Protein AF-A0A7Y3MV59-F1 (afdb_monomer_lite)

Secondary structure (DSSP, 8-state):
----PPP----HHHHHHHHHHHHHHH-GGG----PPP----TTHHHHTTS-----PPP-S-TTS-GGGSPPTTSTT----GGGHHHHHHHHHHHHHHHHHHT---BTTBSPPTT-SPP-

Radius of gyration: 17.97 Å; chains: 1; bounding box: 52×32×43 Å

Sequence (119 aa):
MSTSYPVTVNDPDLTEEMVPSLRKVAGDDNVIVTDLITGAEDFSYFANEVPGFFFFLGGKPLDVPVEEAAAHHTPDFFIDESGLRLGIESMLALTLDYLSSHAPITEDGPAQPDDRPSS

Structure (mmCIF, N/CA/C/O backbone):
data_AF-A0A7Y3MV59-F1
#
_entry.id   AF-A0A7Y3MV59-F1
#
loop_
_atom_site.group_PDB
_atom_site.id
_atom_site.type_symbol
_atom_site.label_atom_id
_atom_site.label_alt_id
_atom_site.label_comp_id
_atom_site.label_asym_id
_atom_site.label_entity_id
_atom_site.label_seq_id
_atom_site.pdbx_PDB_ins_code
_atom_site.Cartn_x
_atom_site.Cartn_y
_atom_site.Cartn_z
_atom_site.occupancy
_atom_site.B_iso_or_equiv
_atom_site.auth_seq_id
_atom_site.auth_comp_id
_atom_site.auth_asym_id
_atom_site.auth_atom_id
_atom_site.pdbx_PDB_model_num
ATOM 1 N N . MET A 1 1 ? 25.949 8.188 15.590 1.00 42.62 1 MET A N 1
ATOM 2 C CA . MET A 1 1 ? 24.503 7.941 15.414 1.00 42.62 1 MET A CA 1
ATOM 3 C C . MET A 1 1 ? 24.351 7.151 14.130 1.00 42.62 1 MET A C 1
ATOM 5 O O . MET A 1 1 ? 24.942 7.562 13.141 1.00 42.62 1 MET A O 1
ATOM 9 N N . SER A 1 2 ? 23.693 5.991 14.169 1.00 51.97 2 SER A N 1
ATOM 10 C CA . SER A 1 2 ? 23.422 5.213 12.954 1.00 51.97 2 SER A CA 1
ATOM 11 C C . SER A 1 2 ? 22.418 5.991 12.102 1.00 51.97 2 SER A C 1
ATOM 13 O O . SER A 1 2 ? 21.353 6.341 12.599 1.00 51.97 2 SER A O 1
ATOM 15 N N . THR A 1 3 ? 22.776 6.323 10.866 1.00 62.38 3 THR A N 1
ATOM 16 C CA . THR A 1 3 ? 21.956 7.085 9.911 1.00 62.38 3 THR A CA 1
ATOM 17 C C . THR A 1 3 ? 21.094 6.144 9.063 1.00 62.38 3 THR A C 1
ATOM 19 O O . THR A 1 3 ? 21.107 6.238 7.840 1.00 62.38 3 THR A O 1
ATOM 22 N N . SER A 1 4 ? 20.428 5.175 9.694 1.00 77.50 4 SER A N 1
ATOM 23 C CA . SER A 1 4 ? 19.551 4.215 9.011 1.00 77.50 4 SER A CA 1
ATOM 24 C C . SER A 1 4 ? 18.121 4.408 9.483 1.00 77.50 4 SER A C 1
ATOM 26 O O . SER A 1 4 ? 17.892 4.539 10.687 1.00 77.50 4 SER A O 1
ATOM 28 N N . TYR A 1 5 ? 17.176 4.379 8.546 1.00 83.19 5 TYR A N 1
ATOM 29 C CA . TYR A 1 5 ? 15.761 4.285 8.880 1.00 83.19 5 TYR A CA 1
ATOM 30 C C . TYR A 1 5 ? 15.477 2.956 9.600 1.00 83.19 5 TYR A C 1
ATOM 32 O O . TYR A 1 5 ? 16.144 1.954 9.299 1.00 83.19 5 TYR A O 1
ATOM 40 N N . PRO A 1 6 ? 14.552 2.937 10.580 1.00 88.31 6 PRO A N 1
ATOM 41 C CA . PRO A 1 6 ? 14.011 1.694 11.117 1.00 88.31 6 PRO A CA 1
ATOM 42 C C . PRO A 1 6 ? 13.367 0.843 10.014 1.00 88.31 6 PRO A C 1
ATOM 44 O O . PRO A 1 6 ? 13.096 1.316 8.912 1.00 88.31 6 PRO A O 1
ATOM 47 N N . VAL A 1 7 ? 13.113 -0.431 10.309 1.00 90.25 7 VAL A N 1
ATOM 48 C CA . VAL A 1 7 ? 12.397 -1.304 9.372 1.00 90.25 7 VAL A CA 1
ATOM 49 C C . VAL A 1 7 ? 10.937 -0.855 9.305 1.00 90.25 7 VAL A C 1
ATOM 51 O O . VAL A 1 7 ? 10.290 -0.733 10.342 1.00 90.25 7 VAL A O 1
ATOM 54 N N . THR A 1 8 ? 10.415 -0.628 8.100 1.00 93.38 8 THR A N 1
ATOM 55 C CA . THR A 1 8 ? 8.978 -0.417 7.891 1.00 93.38 8 THR A CA 1
ATOM 56 C C . THR A 1 8 ? 8.265 -1.758 8.007 1.00 93.38 8 THR A C 1
ATOM 58 O O . THR A 1 8 ? 8.476 -2.648 7.184 1.00 93.38 8 THR A O 1
ATOM 61 N N . VAL A 1 9 ? 7.438 -1.905 9.039 1.00 93.94 9 VAL A N 1
ATOM 62 C CA . VAL A 1 9 ? 6.622 -3.098 9.281 1.00 93.94 9 VAL A CA 1
ATOM 63 C C . VAL A 1 9 ? 5.169 -2.653 9.344 1.00 93.94 9 VAL A C 1
ATOM 65 O O . VAL A 1 9 ? 4.845 -1.752 10.115 1.00 93.94 9 VAL A O 1
ATOM 68 N N . ASN A 1 10 ? 4.307 -3.265 8.531 1.00 96.19 10 ASN A N 1
ATOM 69 C CA . ASN A 1 10 ? 2.873 -3.045 8.671 1.00 96.19 10 ASN A CA 1
ATOM 70 C C . ASN A 1 10 ? 2.363 -3.725 9.937 1.00 96.19 10 ASN A C 1
ATOM 72 O O . ASN A 1 10 ? 2.787 -4.837 10.262 1.00 96.19 10 ASN A O 1
ATOM 76 N N . ASP A 1 11 ? 1.419 -3.078 10.610 1.00 97.06 11 ASP A N 1
ATOM 77 C CA . ASP A 1 11 ? 0.707 -3.688 11.723 1.00 97.06 11 ASP A CA 1
ATOM 78 C C . ASP A 1 11 ? -0.072 -4.930 11.228 1.00 97.06 11 ASP A C 1
ATOM 80 O O . ASP A 1 11 ? -0.808 -4.821 10.239 1.00 97.06 11 ASP A O 1
ATOM 84 N N . PRO A 1 12 ? 0.114 -6.121 11.833 1.00 95.75 12 PRO A N 1
ATOM 85 C CA . PRO A 1 12 ? -0.505 -7.353 11.345 1.00 95.75 12 PRO A CA 1
ATOM 86 C C . PRO A 1 12 ? -2.034 -7.337 11.377 1.00 95.75 12 PRO A C 1
ATOM 88 O O . PRO A 1 12 ? -2.651 -7.797 10.416 1.00 95.75 12 PRO A O 1
ATOM 91 N N . ASP A 1 13 ? -2.629 -6.784 12.436 1.00 97.00 13 ASP A N 1
ATOM 92 C CA . ASP A 1 13 ? -4.082 -6.774 12.626 1.00 97.00 13 ASP A CA 1
ATOM 93 C C . ASP A 1 13 ? -4.722 -5.809 11.621 1.00 97.00 13 ASP A C 1
ATOM 95 O O . ASP A 1 13 ? -5.645 -6.179 10.892 1.00 97.00 13 ASP A O 1
ATOM 99 N N . LEU A 1 14 ? -4.149 -4.608 11.477 1.00 97.38 14 L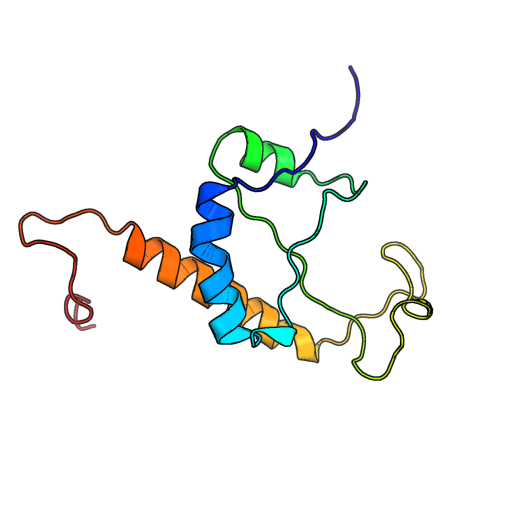EU A N 1
ATOM 100 C CA . LEU A 1 14 ? -4.570 -3.647 10.456 1.00 97.38 14 LEU A CA 1
ATOM 101 C C . LEU A 1 14 ? -4.373 -4.203 9.038 1.00 97.38 14 LEU A C 1
ATOM 103 O O . LEU A 1 14 ? -5.169 -3.931 8.139 1.00 97.38 14 LEU A O 1
ATOM 107 N N . THR A 1 15 ? -3.321 -4.995 8.817 1.00 96.81 15 THR A N 1
ATOM 108 C CA . THR A 1 15 ? -3.076 -5.634 7.519 1.00 96.81 15 THR A CA 1
ATOM 109 C C . THR A 1 15 ? -4.146 -6.664 7.191 1.00 96.81 15 THR A C 1
ATOM 111 O O . THR A 1 15 ? -4.682 -6.648 6.080 1.00 96.81 15 THR A O 1
ATOM 114 N N . GLU A 1 16 ? -4.474 -7.546 8.135 1.00 96.94 16 GLU A N 1
ATOM 115 C CA . GLU A 1 16 ? -5.543 -8.533 7.969 1.00 96.94 16 GLU A CA 1
ATOM 116 C C . GLU A 1 16 ? -6.890 -7.853 7.694 1.00 96.94 16 GLU A C 1
ATOM 118 O O . GLU A 1 16 ? -7.628 -8.283 6.803 1.00 96.94 16 GLU A O 1
ATOM 123 N N . GLU A 1 17 ? -7.169 -6.749 8.387 1.00 97.50 17 GLU A N 1
ATOM 124 C CA . GLU A 1 17 ? -8.398 -5.977 8.223 1.00 97.50 17 GLU A CA 1
ATOM 125 C C . GLU A 1 17 ? -8.507 -5.301 6.846 1.00 97.50 17 GLU A C 1
ATOM 127 O O . GLU A 1 17 ? -9.578 -5.308 6.236 1.00 97.50 17 GLU A O 1
ATOM 132 N N . MET A 1 18 ? -7.412 -4.726 6.334 1.00 98.12 18 MET A N 1
ATOM 133 C CA . MET A 1 18 ? -7.436 -3.834 5.163 1.00 98.12 18 MET A CA 1
ATOM 134 C C . MET A 1 18 ? -7.137 -4.513 3.818 1.00 98.12 18 MET A C 1
ATOM 136 O O . MET A 1 18 ? -7.526 -4.003 2.763 1.00 98.12 18 MET A O 1
ATOM 140 N N . VAL A 1 19 ? -6.486 -5.681 3.800 1.00 98.00 19 VAL A N 1
ATOM 141 C CA . VAL A 1 19 ? -6.242 -6.446 2.557 1.00 98.00 19 VAL A CA 1
ATOM 142 C C . VAL A 1 19 ? -7.528 -6.738 1.752 1.00 98.00 19 VAL A C 1
ATOM 144 O O . VAL A 1 19 ? -7.485 -6.620 0.521 1.00 98.00 19 VAL A O 1
ATOM 147 N N . PRO A 1 20 ? -8.682 -7.078 2.363 1.00 97.94 20 PRO A N 1
ATOM 148 C CA . PRO A 1 20 ? -9.949 -7.227 1.644 1.00 97.94 20 PRO A CA 1
ATOM 149 C C . PRO A 1 20 ? -10.372 -5.986 0.841 1.00 97.94 20 PRO A C 1
ATOM 151 O O . PRO A 1 20 ? -10.888 -6.134 -0.271 1.00 97.94 20 PRO A O 1
ATOM 154 N N . SER A 1 21 ? -10.118 -4.773 1.343 1.00 98.25 21 SER A N 1
ATOM 155 C CA . SER A 1 21 ? -10.417 -3.525 0.626 1.00 98.25 21 SER A CA 1
ATOM 156 C C . SER A 1 21 ? -9.588 -3.400 -0.650 1.00 98.25 21 SER A C 1
ATOM 158 O O . SER A 1 21 ? -10.126 -3.058 -1.704 1.00 98.25 21 SER A O 1
ATOM 160 N N . LEU A 1 22 ? -8.303 -3.766 -0.601 1.00 98.31 22 LEU A N 1
ATOM 161 C CA . LEU A 1 22 ? -7.450 -3.806 -1.793 1.00 98.31 22 LEU A CA 1
ATOM 162 C C . LEU A 1 22 ? -7.916 -4.868 -2.791 1.00 98.31 22 LEU A C 1
ATOM 164 O O . LEU A 1 22 ? -7.981 -4.592 -3.986 1.00 98.31 22 LEU A O 1
ATOM 168 N N . ARG A 1 23 ? -8.303 -6.058 -2.319 1.00 98.44 23 ARG A N 1
ATOM 169 C CA . ARG A 1 23 ? -8.820 -7.138 -3.180 1.00 98.44 23 ARG A CA 1
ATOM 170 C C . ARG A 1 23 ? -10.106 -6.746 -3.897 1.00 98.44 23 ARG A C 1
ATOM 172 O O . ARG A 1 23 ? -10.271 -7.057 -5.072 1.00 98.44 23 ARG A O 1
ATOM 179 N N . LYS A 1 24 ? -10.994 -6.005 -3.233 1.00 97.88 24 LYS A N 1
ATOM 180 C CA . LYS A 1 24 ? -12.227 -5.483 -3.840 1.00 97.88 24 LYS A CA 1
ATOM 181 C C . LYS A 1 24 ? -11.954 -4.530 -5.008 1.00 97.88 24 LYS A C 1
ATOM 183 O O . LYS A 1 24 ? -12.740 -4.504 -5.952 1.00 97.88 24 LYS A O 1
ATOM 188 N N . VAL A 1 25 ? -10.875 -3.747 -4.938 1.00 97.75 25 VAL A N 1
ATOM 189 C CA . VAL A 1 25 ? -10.510 -2.767 -5.974 1.00 97.75 25 VAL A CA 1
ATOM 190 C C . VAL A 1 25 ? -9.657 -3.402 -7.073 1.00 97.75 25 VAL A C 1
ATOM 192 O O . VAL A 1 25 ? -9.965 -3.258 -8.252 1.00 97.75 25 VAL A O 1
ATOM 195 N N . ALA A 1 26 ? -8.592 -4.109 -6.697 1.00 97.06 26 ALA A N 1
ATOM 196 C CA . ALA A 1 26 ? -7.606 -4.648 -7.629 1.00 97.06 26 ALA A CA 1
ATOM 197 C C . ALA A 1 26 ? -7.975 -6.039 -8.176 1.00 97.06 26 ALA A C 1
ATOM 199 O O . ALA A 1 26 ? -7.455 -6.441 -9.215 1.00 97.06 26 ALA A O 1
ATOM 200 N N . GLY A 1 27 ? -8.872 -6.771 -7.512 1.00 97.56 27 GLY A N 1
ATOM 201 C CA . GLY A 1 27 ? -9.130 -8.194 -7.742 1.00 97.56 27 GLY A CA 1
ATOM 202 C C . GLY A 1 27 ? -8.204 -9.092 -6.916 1.00 97.56 27 GLY A C 1
ATOM 203 O O . GLY A 1 27 ? -7.059 -8.733 -6.639 1.00 97.56 27 GLY A O 1
ATOM 204 N N . ASP A 1 28 ? -8.697 -10.274 -6.532 1.00 96.12 28 ASP A N 1
ATOM 205 C CA . ASP A 1 28 ? -7.988 -11.200 -5.633 1.00 96.12 28 ASP A CA 1
ATOM 206 C C . ASP A 1 28 ? -6.606 -11.617 -6.158 1.00 96.12 28 ASP A C 1
ATOM 208 O O . ASP A 1 28 ? -5.644 -11.656 -5.392 1.00 96.12 28 ASP A O 1
ATOM 212 N N . ASP A 1 29 ? -6.494 -11.853 -7.467 1.00 96.19 29 ASP A N 1
ATOM 213 C CA . ASP A 1 29 ? -5.256 -12.308 -8.116 1.00 96.19 29 ASP A CA 1
ATOM 214 C C . ASP A 1 29 ? -4.179 -11.211 -8.227 1.00 96.19 29 ASP A C 1
ATOM 216 O O . ASP A 1 29 ? -3.024 -11.507 -8.532 1.00 96.19 29 ASP A O 1
ATOM 220 N N . ASN A 1 30 ? -4.534 -9.946 -7.976 1.00 95.75 30 ASN A N 1
ATOM 221 C CA . ASN A 1 30 ? -3.639 -8.794 -8.128 1.00 95.75 30 ASN A CA 1
ATOM 222 C C . ASN A 1 30 ? -3.131 -8.235 -6.789 1.00 95.75 30 ASN A C 1
ATOM 224 O O . ASN A 1 30 ? -2.401 -7.242 -6.779 1.00 95.75 30 ASN A O 1
ATOM 228 N N . VAL A 1 31 ? -3.496 -8.851 -5.659 1.00 97.50 31 VAL A N 1
ATOM 229 C CA . VAL A 1 31 ? -3.032 -8.450 -4.323 1.00 97.50 31 VAL A CA 1
ATOM 230 C C . VAL A 1 31 ? -2.102 -9.513 -3.757 1.00 97.50 31 VAL A C 1
ATOM 232 O O . VAL A 1 31 ? -2.517 -10.629 -3.449 1.00 97.50 31 VAL A O 1
ATOM 235 N N . ILE A 1 32 ? -0.839 -9.137 -3.567 1.00 94.94 32 ILE A N 1
ATOM 236 C CA . ILE A 1 32 ? 0.210 -10.021 -3.061 1.00 94.94 32 ILE A CA 1
ATOM 237 C C . ILE A 1 32 ? 0.659 -9.507 -1.695 1.00 94.94 32 ILE A C 1
ATOM 239 O O . ILE A 1 32 ? 1.152 -8.386 -1.579 1.00 94.94 32 ILE A O 1
ATOM 243 N N . VAL A 1 33 ? 0.511 -10.337 -0.662 1.00 92.38 33 VAL A N 1
ATOM 244 C CA . VAL A 1 33 ? 1.123 -10.082 0.648 1.00 92.38 33 VAL A CA 1
ATOM 245 C C . VAL A 1 33 ? 2.557 -10.598 0.586 1.00 92.38 33 VAL A C 1
ATOM 247 O O . VAL A 1 33 ? 2.777 -11.786 0.362 1.00 92.38 33 VAL A O 1
ATOM 250 N N . THR A 1 34 ? 3.520 -9.691 0.719 1.00 87.88 34 THR A N 1
ATOM 251 C CA . THR A 1 34 ? 4.954 -9.984 0.594 1.00 87.88 34 THR A CA 1
ATOM 252 C C . THR A 1 34 ? 5.649 -9.978 1.948 1.00 87.88 34 THR A C 1
ATOM 254 O O . THR A 1 34 ? 5.239 -9.266 2.864 1.00 87.88 34 THR A O 1
ATOM 257 N N . ASP A 1 35 ? 6.744 -10.731 2.041 1.00 88.06 35 ASP A N 1
ATOM 258 C CA . ASP A 1 35 ? 7.697 -10.626 3.143 1.00 88.06 35 ASP A CA 1
ATOM 259 C C . ASP A 1 35 ? 8.409 -9.261 3.138 1.00 88.06 35 ASP A C 1
ATOM 261 O O . ASP A 1 35 ? 8.369 -8.513 2.154 1.00 88.06 35 ASP A O 1
ATOM 265 N N . LEU A 1 36 ? 9.104 -8.957 4.240 1.00 86.44 36 LEU A N 1
ATOM 266 C CA . LEU A 1 36 ? 9.920 -7.750 4.376 1.00 86.44 36 LEU A CA 1
ATOM 267 C C . LEU A 1 36 ? 10.948 -7.643 3.243 1.00 86.44 36 LEU A C 1
ATOM 269 O O . LEU A 1 36 ? 11.719 -8.569 2.986 1.00 86.44 36 LEU A O 1
ATOM 273 N N . ILE A 1 37 ? 11.010 -6.465 2.628 1.00 84.69 37 ILE A N 1
ATOM 274 C CA . ILE A 1 37 ? 12.021 -6.128 1.627 1.00 84.69 37 ILE A CA 1
ATOM 275 C C . ILE A 1 37 ? 13.113 -5.246 2.239 1.00 84.69 37 ILE A C 1
ATOM 277 O O . ILE A 1 37 ? 12.892 -4.538 3.217 1.00 84.69 37 ILE A O 1
ATOM 281 N N . THR A 1 38 ? 14.305 -5.242 1.644 1.00 81.31 38 THR A N 1
ATOM 282 C CA . THR A 1 38 ? 15.469 -4.492 2.154 1.00 81.31 38 THR A CA 1
ATOM 283 C C . THR A 1 38 ? 15.463 -3.001 1.781 1.00 81.31 38 THR A C 1
ATOM 285 O O . THR A 1 38 ? 16.524 -2.380 1.719 1.00 81.31 38 THR A O 1
ATOM 288 N N . GLY A 1 39 ? 14.297 -2.427 1.474 1.00 78.62 39 GLY A N 1
ATOM 289 C CA . GLY A 1 39 ? 14.152 -1.007 1.150 1.00 78.62 39 GLY A CA 1
ATOM 290 C C . GLY A 1 39 ? 14.260 -0.135 2.401 1.00 78.62 39 GLY A C 1
ATOM 291 O O . GLY A 1 39 ? 13.697 -0.469 3.440 1.00 78.62 39 GLY A O 1
ATOM 292 N N . ALA A 1 40 ? 14.985 0.981 2.308 1.00 83.56 40 ALA A N 1
ATOM 293 C CA . ALA A 1 40 ? 15.013 1.990 3.361 1.00 83.56 40 ALA A CA 1
ATOM 294 C C . ALA A 1 40 ? 13.895 3.008 3.094 1.00 83.56 40 ALA A C 1
ATOM 296 O O . ALA A 1 40 ? 13.916 3.666 2.058 1.00 83.56 40 ALA A O 1
ATOM 297 N N . GLU A 1 41 ? 12.939 3.121 4.016 1.00 87.81 41 GLU A N 1
ATOM 298 C CA . GLU A 1 41 ? 11.735 3.946 3.865 1.00 87.81 41 GLU A CA 1
ATOM 299 C C . GLU A 1 41 ? 11.469 4.719 5.166 1.00 87.81 41 GLU A C 1
ATOM 301 O O . GLU A 1 41 ? 11.491 4.142 6.260 1.00 87.81 41 GLU A O 1
ATOM 306 N N . ASP A 1 42 ? 11.247 6.029 5.068 1.00 93.44 42 ASP A N 1
ATOM 307 C CA . ASP A 1 42 ? 11.075 6.897 6.240 1.00 93.44 42 ASP A CA 1
ATOM 308 C C . ASP A 1 42 ? 9.665 6.805 6.842 1.00 93.44 42 ASP A C 1
ATOM 310 O O . ASP A 1 42 ? 9.476 7.167 8.008 1.00 93.44 42 ASP A O 1
ATOM 314 N N . PHE A 1 43 ? 8.718 6.187 6.121 1.00 95.19 43 PHE A N 1
ATOM 315 C CA . PHE A 1 43 ? 7.404 5.811 6.651 1.00 95.19 43 PHE A CA 1
ATOM 316 C C . PHE A 1 43 ? 7.502 4.986 7.945 1.00 95.19 43 PHE A C 1
ATOM 318 O O . PHE A 1 43 ? 6.618 5.050 8.801 1.00 95.19 43 PHE A O 1
ATOM 325 N N . SER A 1 44 ? 8.611 4.262 8.130 1.00 94.06 44 SER A N 1
ATOM 326 C CA . SER A 1 44 ? 8.941 3.548 9.365 1.00 94.06 44 SER A CA 1
ATOM 327 C C . SER A 1 44 ? 8.835 4.415 10.626 1.00 94.06 44 SER A C 1
ATOM 329 O O . SER A 1 44 ? 8.457 3.903 11.677 1.00 94.06 44 SER A O 1
ATOM 331 N N . TYR A 1 45 ? 9.110 5.722 10.564 1.00 94.81 45 TYR A N 1
ATOM 332 C CA . TYR A 1 45 ? 8.927 6.603 11.723 1.00 94.81 45 TYR A CA 1
ATOM 333 C C . TYR A 1 45 ? 7.459 6.752 12.128 1.00 94.81 45 TYR A C 1
ATOM 335 O O . TYR A 1 45 ? 7.183 6.841 13.318 1.00 94.81 45 TYR A O 1
ATOM 343 N N . PHE A 1 46 ? 6.523 6.742 11.177 1.00 95.88 46 PHE A N 1
ATOM 344 C CA . PHE A 1 46 ? 5.091 6.770 11.486 1.00 95.88 46 PHE A CA 1
ATOM 345 C C . PHE A 1 46 ? 4.605 5.406 11.977 1.00 95.88 46 PHE A C 1
ATOM 347 O O . PHE A 1 46 ? 3.928 5.332 13.000 1.00 95.88 46 PHE A O 1
ATOM 354 N N . ALA A 1 47 ? 5.004 4.331 11.292 1.00 94.94 47 ALA A N 1
ATOM 355 C CA . ALA A 1 47 ? 4.600 2.964 11.628 1.00 94.94 47 ALA A CA 1
ATOM 356 C C . ALA A 1 47 ? 5.106 2.487 13.005 1.00 94.94 47 ALA A C 1
ATOM 358 O O . ALA A 1 47 ? 4.569 1.535 13.560 1.00 94.94 47 ALA A O 1
ATOM 359 N N . ASN A 1 48 ? 6.124 3.143 13.574 1.00 93.88 48 ASN A N 1
ATOM 360 C CA . ASN A 1 48 ? 6.596 2.864 14.933 1.00 93.88 48 ASN A CA 1
ATOM 361 C C . ASN A 1 48 ? 5.762 3.540 16.035 1.00 93.88 48 ASN A C 1
ATOM 363 O O . ASN A 1 48 ? 5.856 3.130 17.191 1.00 93.88 48 ASN A O 1
ATOM 367 N N . GLU A 1 49 ? 4.980 4.570 15.708 1.00 96.88 49 GLU A N 1
ATOM 368 C CA . GLU A 1 49 ? 4.208 5.343 16.691 1.00 96.88 49 GLU A CA 1
ATOM 369 C C . GLU A 1 49 ? 2.726 4.942 16.717 1.00 96.88 49 GLU A C 1
ATOM 371 O O . GLU A 1 49 ? 2.069 5.044 17.754 1.00 96.88 49 GLU A O 1
ATOM 376 N N . VAL A 1 50 ? 2.187 4.481 15.586 1.00 96.69 50 VAL A N 1
ATOM 377 C CA . VAL A 1 50 ? 0.791 4.045 15.425 1.00 96.69 50 VAL A CA 1
ATOM 378 C C . VAL A 1 50 ? 0.713 2.847 14.471 1.00 96.69 50 VAL A C 1
ATOM 380 O O . VAL A 1 50 ? 1.623 2.695 13.653 1.00 96.69 50 VAL A O 1
ATOM 383 N N . PRO A 1 51 ? -0.364 2.032 14.512 1.00 97.00 51 PRO A N 1
ATOM 384 C CA . PRO A 1 51 ? -0.587 0.979 13.523 1.00 97.00 51 PRO A CA 1
ATOM 385 C C . PRO A 1 51 ? -0.469 1.524 12.094 1.00 97.00 51 PRO A C 1
ATOM 387 O O . PRO A 1 51 ? -1.271 2.349 11.655 1.00 97.00 51 PRO A O 1
ATOM 390 N N . GLY A 1 52 ? 0.588 1.112 11.396 1.00 96.50 52 GLY A N 1
ATOM 391 C CA . GLY A 1 52 ? 0.917 1.579 10.054 1.00 96.50 52 GLY A CA 1
ATOM 392 C C . GLY A 1 52 ? 0.522 0.561 8.993 1.00 96.50 52 GLY A C 1
ATOM 393 O O . GLY A 1 52 ? 0.685 -0.641 9.188 1.00 96.50 52 GLY A O 1
ATOM 394 N N . PHE A 1 53 ? 0.052 1.047 7.845 1.00 96.75 53 PHE A N 1
ATOM 395 C CA . PHE A 1 53 ? -0.192 0.227 6.662 1.00 96.75 53 PHE A CA 1
ATOM 396 C C . PHE A 1 53 ? 0.411 0.908 5.431 1.00 96.75 53 PHE A C 1
ATOM 398 O O . PHE A 1 53 ? -0.038 1.969 4.997 1.00 96.75 53 PHE A O 1
ATOM 405 N N . PHE A 1 54 ? 1.444 0.290 4.879 1.00 96.06 54 PHE A N 1
ATOM 406 C CA . PHE A 1 54 ? 2.181 0.712 3.700 1.00 96.06 54 PHE A CA 1
ATOM 407 C C . PHE A 1 54 ? 2.043 -0.353 2.611 1.00 96.06 54 PHE A C 1
ATOM 409 O O . PHE A 1 54 ? 2.176 -1.547 2.880 1.00 96.06 54 PHE A O 1
ATOM 416 N N . PHE A 1 55 ? 1.792 0.053 1.371 1.00 96.12 55 PHE A N 1
ATOM 417 C CA . PHE A 1 55 ? 1.675 -0.878 0.251 1.00 96.12 55 PHE A CA 1
ATOM 418 C C . PHE A 1 55 ? 2.344 -0.322 -1.000 1.00 96.12 55 PHE A C 1
ATOM 420 O O . PHE A 1 55 ? 2.459 0.889 -1.185 1.00 96.12 55 PHE A O 1
ATOM 427 N N . PHE A 1 56 ? 2.759 -1.232 -1.877 1.00 95.12 56 PHE A N 1
ATOM 428 C CA . PHE A 1 56 ? 3.293 -0.890 -3.187 1.00 95.12 56 PHE A CA 1
ATOM 429 C C . PHE A 1 56 ? 2.194 -0.958 -4.241 1.00 95.12 56 PHE A C 1
ATOM 431 O O . PHE A 1 56 ? 1.392 -1.891 -4.267 1.00 95.12 56 PHE A O 1
ATOM 438 N N . LEU A 1 57 ? 2.200 0.015 -5.148 1.00 95.81 57 LEU A N 1
ATOM 439 C CA . LEU A 1 57 ? 1.393 -0.007 -6.359 1.00 95.81 57 LEU A CA 1
ATOM 440 C C . LEU A 1 57 ? 2.268 -0.466 -7.527 1.00 95.81 57 LEU A C 1
ATOM 442 O O . LEU A 1 57 ? 3.334 0.102 -7.768 1.00 95.81 57 LEU A O 1
ATOM 446 N N . GLY A 1 58 ? 1.811 -1.474 -8.271 1.00 93.94 58 GLY A N 1
ATOM 447 C CA . GLY A 1 58 ? 2.474 -1.882 -9.506 1.00 93.94 58 GLY A CA 1
ATOM 448 C C . GLY A 1 58 ? 2.488 -0.735 -10.520 1.00 93.94 58 GLY A C 1
ATOM 449 O O . GLY A 1 58 ? 1.435 -0.200 -10.855 1.00 93.94 58 GLY A O 1
ATOM 450 N N . GLY A 1 59 ? 3.678 -0.359 -10.993 1.00 94.00 59 GLY A N 1
ATOM 451 C CA . GLY A 1 59 ? 3.861 0.758 -11.929 1.00 94.00 59 GLY A CA 1
ATOM 452 C C . GLY A 1 59 ? 4.455 0.373 -13.283 1.00 94.00 59 GLY A C 1
ATOM 453 O O . GLY A 1 59 ? 4.583 1.235 -14.142 1.00 94.00 59 GLY A O 1
ATOM 454 N N . LYS A 1 60 ? 4.843 -0.891 -13.497 1.00 95.25 60 LYS A N 1
ATOM 455 C CA . LYS A 1 60 ? 5.379 -1.335 -14.794 1.00 95.25 60 LYS A CA 1
ATOM 456 C C . LYS A 1 60 ? 4.253 -1.488 -15.833 1.00 95.25 60 LYS A C 1
ATOM 458 O O . LYS A 1 60 ? 3.145 -1.869 -15.445 1.00 95.25 60 LYS A O 1
ATOM 463 N N . PRO A 1 61 ? 4.541 -1.332 -17.138 1.00 94.81 61 PRO A N 1
ATOM 464 C CA . PRO A 1 61 ? 3.628 -1.778 -18.187 1.00 94.81 61 PRO A CA 1
ATOM 465 C C . PRO A 1 61 ? 3.247 -3.259 -18.025 1.00 94.81 61 PRO A C 1
ATOM 467 O O . PRO A 1 61 ? 4.046 -4.092 -17.571 1.00 94.81 61 PRO A O 1
ATOM 470 N N . LEU A 1 62 ? 2.006 -3.606 -18.373 1.00 92.69 62 LEU A N 1
ATOM 471 C CA . LEU A 1 62 ? 1.477 -4.963 -18.178 1.00 92.69 62 LEU A CA 1
ATOM 472 C C . LEU A 1 62 ? 2.148 -6.008 -19.078 1.00 92.69 62 LEU A C 1
ATOM 474 O O . LEU A 1 62 ? 2.262 -7.166 -18.680 1.00 92.69 62 LEU A O 1
ATOM 478 N N . ASP A 1 63 ? 2.610 -5.600 -20.256 1.00 94.81 63 ASP A N 1
ATOM 479 C CA . ASP A 1 63 ? 3.275 -6.438 -21.256 1.00 94.81 63 ASP A CA 1
ATOM 480 C C . ASP A 1 63 ? 4.784 -6.613 -21.019 1.00 94.81 63 ASP A C 1
ATOM 48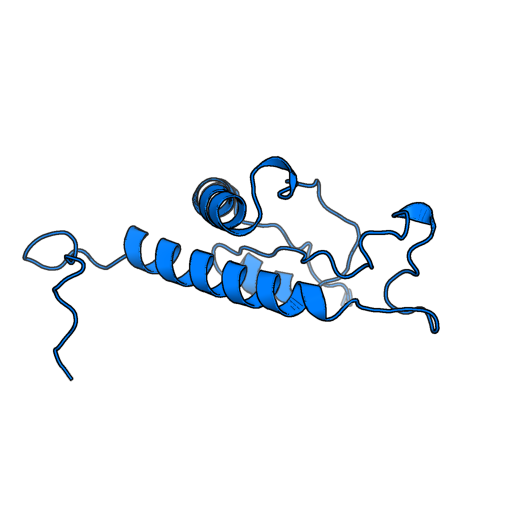2 O O . ASP A 1 63 ? 5.409 -7.446 -21.673 1.00 94.81 63 ASP A O 1
ATOM 486 N N . VAL A 1 64 ? 5.362 -5.884 -20.060 1.00 95.19 64 VAL A N 1
ATOM 487 C CA . VAL A 1 64 ? 6.778 -5.996 -19.686 1.00 95.19 64 VAL A CA 1
ATOM 488 C C . VAL A 1 64 ? 6.951 -7.038 -18.567 1.00 95.19 64 VAL A C 1
ATOM 490 O O . VAL A 1 64 ? 6.314 -6.902 -17.513 1.00 95.19 64 VAL A O 1
ATOM 493 N N . PRO A 1 65 ? 7.797 -8.074 -18.743 1.00 95.00 65 PRO A N 1
ATOM 494 C CA . PRO A 1 65 ? 8.149 -9.018 -17.678 1.00 95.00 65 PRO A CA 1
ATOM 495 C C . PRO A 1 65 ? 8.784 -8.322 -16.466 1.00 95.00 65 PRO A C 1
ATOM 497 O O . PRO A 1 65 ? 9.448 -7.298 -16.605 1.00 95.00 65 PRO A O 1
ATOM 500 N N . VAL A 1 66 ? 8.606 -8.873 -15.261 1.00 91.12 66 VAL A N 1
ATOM 501 C CA . VAL A 1 66 ? 9.126 -8.254 -14.022 1.00 91.12 66 VAL A CA 1
ATOM 502 C C . VAL A 1 66 ? 10.653 -8.160 -14.044 1.00 91.12 66 VAL A C 1
ATOM 504 O O . VAL A 1 66 ? 11.214 -7.166 -13.597 1.00 91.12 66 VAL A O 1
ATOM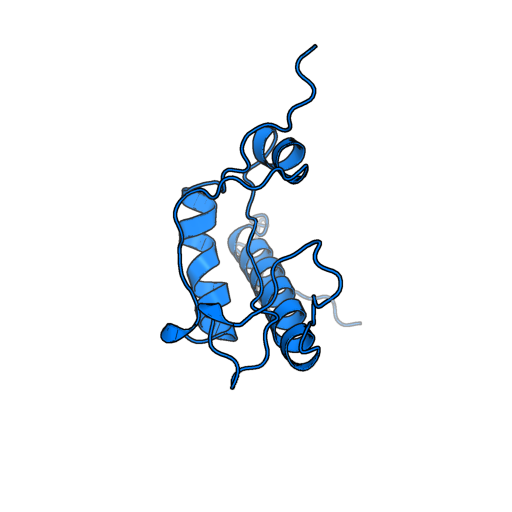 507 N N . GLU A 1 67 ? 11.321 -9.160 -14.609 1.00 94.00 67 GLU A N 1
ATOM 508 C CA . GLU A 1 67 ? 12.779 -9.267 -14.698 1.00 94.00 67 GLU A CA 1
ATOM 509 C C . GLU A 1 67 ? 13.394 -8.248 -15.668 1.00 94.00 67 GLU A C 1
ATOM 511 O O . GLU A 1 67 ? 14.587 -7.958 -15.587 1.00 94.00 67 GLU A O 1
ATOM 516 N N . GLU A 1 68 ? 12.584 -7.714 -16.582 1.00 94.50 68 GLU A N 1
ATOM 517 C CA . GLU A 1 68 ? 12.981 -6.718 -17.580 1.00 94.50 68 GLU A CA 1
ATOM 518 C C . GLU A 1 68 ? 12.600 -5.291 -17.161 1.00 94.50 68 GLU A C 1
ATOM 520 O O . GLU A 1 68 ? 13.060 -4.321 -17.767 1.00 94.50 68 GLU A O 1
ATOM 525 N N . ALA A 1 69 ? 11.783 -5.138 -16.114 1.00 94.38 69 ALA A N 1
ATOM 526 C CA . ALA A 1 69 ? 11.399 -3.834 -15.597 1.00 94.38 69 ALA A CA 1
ATOM 527 C C . ALA A 1 69 ? 12.592 -3.153 -14.906 1.00 94.38 69 ALA A C 1
ATOM 529 O O . ALA A 1 69 ? 13.182 -3.680 -13.961 1.00 94.38 69 ALA A O 1
ATOM 530 N N . ALA A 1 70 ? 12.936 -1.948 -15.366 1.00 93.69 70 ALA A N 1
ATOM 531 C CA . ALA A 1 70 ? 14.012 -1.159 -14.782 1.00 93.69 70 ALA A CA 1
ATOM 532 C C . ALA A 1 70 ? 13.704 -0.804 -13.316 1.00 93.69 70 ALA A C 1
ATOM 534 O O . ALA A 1 70 ? 12.619 -0.323 -12.985 1.00 93.69 70 ALA A O 1
ATOM 535 N N . ALA A 1 71 ? 14.675 -1.031 -12.429 1.00 91.12 71 ALA A N 1
ATOM 536 C CA . ALA A 1 71 ? 14.512 -0.784 -11.002 1.00 91.12 71 ALA A CA 1
ATOM 537 C C . ALA A 1 71 ? 14.373 0.714 -10.679 1.00 91.12 71 ALA A C 1
ATOM 539 O O . ALA A 1 71 ? 14.851 1.586 -11.415 1.00 91.12 71 ALA A O 1
ATOM 540 N N . HIS A 1 72 ? 13.792 1.007 -9.513 1.00 89.81 72 HIS A N 1
ATOM 541 C CA . HIS A 1 72 ? 13.835 2.345 -8.927 1.00 89.81 72 HIS A CA 1
ATOM 542 C C . HIS A 1 72 ? 15.286 2.865 -8.865 1.00 89.81 72 HIS A C 1
ATOM 544 O O . HIS A 1 72 ? 16.221 2.102 -8.624 1.00 89.81 72 HIS A O 1
ATOM 550 N N . HIS A 1 73 ? 15.467 4.175 -9.070 1.00 92.12 73 HIS A N 1
ATOM 551 C CA . HIS A 1 73 ? 16.767 4.874 -9.104 1.00 92.12 73 HIS A CA 1
ATOM 552 C C . HIS A 1 73 ? 17.678 4.580 -10.310 1.00 92.12 73 HIS A C 1
ATOM 554 O O . HIS A 1 73 ? 18.847 4.972 -10.301 1.00 92.12 73 HIS A O 1
ATOM 560 N N . THR A 1 74 ? 17.162 3.951 -11.365 1.00 93.81 74 THR A N 1
ATOM 561 C CA . THR A 1 74 ? 17.874 3.816 -12.647 1.00 93.81 74 THR A CA 1
ATOM 562 C C . THR A 1 74 ? 17.420 4.894 -13.644 1.00 93.81 74 THR A C 1
ATOM 564 O O . THR A 1 74 ? 16.288 5.371 -13.544 1.00 93.81 74 THR A O 1
ATOM 567 N N . PRO A 1 75 ? 18.268 5.321 -14.602 1.00 94.75 75 PRO A N 1
ATOM 568 C CA . PRO A 1 75 ? 17.876 6.309 -15.615 1.00 94.75 75 PRO A CA 1
ATOM 569 C C . PRO A 1 75 ? 16.791 5.795 -16.572 1.00 94.75 75 PRO A C 1
ATOM 571 O O . PRO A 1 75 ? 16.068 6.602 -17.146 1.00 94.75 75 PRO A O 1
ATOM 574 N N . ASP A 1 76 ? 16.670 4.473 -16.713 1.00 95.00 76 ASP A N 1
ATOM 575 C CA . ASP A 1 76 ? 15.678 3.809 -17.562 1.00 95.00 76 ASP A CA 1
ATOM 576 C C . ASP A 1 76 ? 14.355 3.532 -16.823 1.00 95.00 76 ASP A C 1
ATOM 578 O O . ASP A 1 76 ? 13.452 2.906 -17.378 1.00 95.00 76 ASP A O 1
ATOM 582 N N . PHE A 1 77 ? 14.232 3.976 -15.564 1.00 95.44 77 PHE A N 1
ATOM 583 C CA . PHE A 1 77 ? 13.014 3.822 -14.778 1.00 95.44 77 PHE A CA 1
ATOM 584 C C . PHE A 1 77 ? 11.819 4.460 -15.494 1.00 95.44 77 PHE A C 1
ATOM 586 O O . PHE A 1 77 ? 11.847 5.631 -15.880 1.00 95.44 77 PHE A O 1
ATOM 593 N N . PHE A 1 78 ? 10.751 3.681 -15.627 1.00 94.81 78 PHE A N 1
ATOM 594 C CA . PHE A 1 78 ? 9.539 4.074 -16.326 1.00 94.81 78 PHE A CA 1
ATOM 595 C C . PHE A 1 78 ? 8.307 3.627 -15.540 1.00 94.81 78 PHE A C 1
ATOM 597 O O . PHE A 1 78 ? 8.266 2.510 -15.024 1.00 94.81 78 PHE A O 1
ATOM 604 N N . ILE A 1 79 ? 7.300 4.499 -15.484 1.00 94.19 79 ILE A N 1
ATOM 605 C CA . ILE A 1 79 ? 6.001 4.219 -14.871 1.00 94.19 79 ILE A CA 1
ATOM 606 C C . ILE A 1 79 ? 4.928 4.270 -15.959 1.00 94.19 79 ILE A C 1
ATOM 608 O O . ILE A 1 79 ? 4.815 5.258 -16.683 1.00 94.19 79 ILE A O 1
ATOM 612 N N . ASP A 1 80 ? 4.105 3.229 -16.026 1.00 95.31 80 ASP A N 1
ATOM 613 C CA . ASP A 1 80 ? 2.827 3.250 -16.724 1.00 95.31 80 ASP A CA 1
ATOM 614 C C . ASP A 1 80 ? 1.793 3.997 -15.870 1.00 95.31 80 ASP A C 1
ATOM 616 O O . ASP A 1 80 ? 1.237 3.481 -14.896 1.00 95.31 80 ASP A O 1
ATOM 620 N N . GLU A 1 81 ? 1.539 5.251 -16.238 1.00 95.19 81 GLU A N 1
ATOM 621 C CA . GLU A 1 81 ? 0.623 6.135 -15.514 1.00 95.19 81 GLU A CA 1
ATOM 622 C C . GLU A 1 81 ? -0.830 5.639 -15.508 1.00 95.19 81 GLU A C 1
ATOM 624 O O . GLU A 1 81 ? -1.621 6.089 -14.675 1.00 95.19 81 GLU A O 1
ATOM 629 N N . SER A 1 82 ? -1.202 4.687 -16.374 1.00 93.31 82 SER A N 1
ATOM 630 C CA . SER A 1 82 ? -2.542 4.092 -16.340 1.00 93.31 82 SER A CA 1
ATOM 631 C C . SER A 1 82 ? -2.839 3.401 -15.000 1.00 93.31 82 SER A C 1
ATOM 633 O O . SER A 1 82 ? -3.996 3.374 -14.567 1.00 93.31 82 SER A O 1
ATOM 635 N N . GLY A 1 83 ? -1.801 2.948 -14.285 1.00 93.00 83 GLY A N 1
ATOM 636 C CA . GLY A 1 83 ? -1.899 2.384 -12.937 1.00 93.00 83 GLY A CA 1
ATOM 637 C C . GLY A 1 83 ? -2.217 3.404 -11.838 1.00 93.00 83 GLY A C 1
ATOM 638 O O . GLY A 1 83 ? -2.724 3.021 -10.783 1.00 93.00 83 GLY A O 1
ATOM 639 N N . LEU A 1 84 ? -2.013 4.711 -12.059 1.00 95.44 84 LEU A N 1
ATOM 640 C CA . LEU A 1 84 ? -2.266 5.736 -11.030 1.00 95.44 84 LEU A CA 1
ATOM 641 C C . LEU A 1 84 ? -3.730 5.773 -10.592 1.00 95.44 84 LEU A C 1
ATOM 643 O O . LEU A 1 84 ? -4.024 6.023 -9.423 1.00 95.44 84 LEU A O 1
ATOM 647 N N . ARG A 1 85 ? -4.653 5.475 -11.513 1.00 96.31 85 ARG A N 1
ATOM 648 C CA . ARG A 1 85 ? -6.076 5.364 -11.189 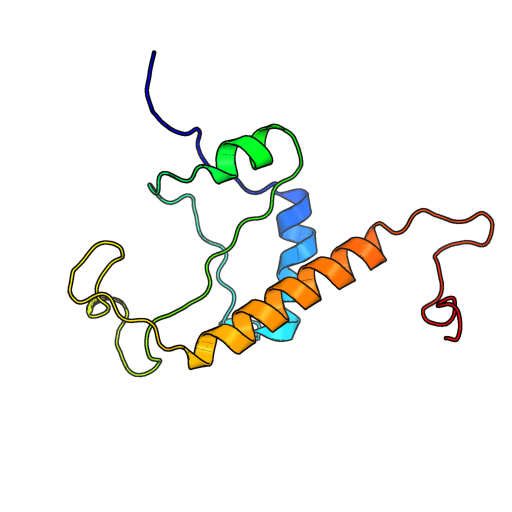1.00 96.31 85 ARG A CA 1
ATOM 649 C C . ARG A 1 85 ? -6.328 4.280 -10.139 1.00 96.31 85 ARG A C 1
ATOM 651 O O . ARG A 1 85 ? -7.022 4.552 -9.165 1.00 96.31 85 ARG A O 1
ATOM 658 N N . LEU A 1 86 ? -5.722 3.102 -10.306 1.00 97.12 86 LEU A N 1
ATOM 659 C CA . LEU A 1 86 ? -5.808 2.012 -9.332 1.00 97.12 86 LEU A CA 1
ATOM 660 C C . LEU A 1 86 ? -5.231 2.436 -7.975 1.00 97.12 86 LEU A C 1
ATOM 662 O O . LEU A 1 86 ? -5.800 2.104 -6.938 1.00 97.12 86 LEU A O 1
ATOM 666 N N . GLY A 1 87 ? -4.148 3.218 -7.974 1.00 97.44 87 GLY A N 1
ATOM 667 C CA . GLY A 1 87 ? -3.562 3.784 -6.756 1.00 97.44 87 GLY A CA 1
ATOM 668 C C . GLY A 1 87 ? -4.531 4.670 -5.977 1.00 97.44 87 GLY A C 1
ATOM 669 O O . GLY A 1 87 ? -4.710 4.489 -4.772 1.00 97.44 87 GLY A O 1
ATOM 670 N N . ILE A 1 88 ? -5.197 5.599 -6.666 1.00 98.06 88 ILE A N 1
ATOM 671 C CA . ILE A 1 88 ? -6.187 6.491 -6.046 1.00 98.06 88 ILE A CA 1
ATOM 672 C C . ILE A 1 88 ? -7.407 5.707 -5.557 1.00 98.06 88 ILE A C 1
ATOM 674 O O . ILE A 1 88 ? -7.851 5.920 -4.431 1.00 98.06 88 ILE A O 1
ATOM 678 N N . GLU A 1 89 ? -7.931 4.783 -6.364 1.00 98.31 89 GLU A N 1
ATOM 679 C CA . GLU A 1 89 ? -9.065 3.938 -5.969 1.00 98.31 89 GLU A CA 1
ATOM 680 C C . GLU A 1 89 ? -8.720 3.075 -4.741 1.00 98.31 89 GLU A C 1
ATOM 682 O O . GLU A 1 89 ? -9.526 2.990 -3.814 1.00 98.31 89 GLU A O 1
ATOM 687 N N . SER A 1 90 ? -7.502 2.528 -4.675 1.00 98.38 90 SER A N 1
ATOM 688 C CA . SER A 1 90 ? -6.997 1.767 -3.523 1.00 98.38 90 SER A CA 1
ATOM 689 C C . SER A 1 90 ? -6.918 2.622 -2.257 1.00 98.38 90 SER A C 1
ATOM 691 O O . SER A 1 90 ? -7.460 2.236 -1.224 1.00 98.38 90 SER A O 1
ATOM 693 N N . MET A 1 91 ? -6.311 3.813 -2.335 1.00 98.31 91 MET A N 1
ATOM 694 C CA . MET A 1 91 ? -6.214 4.732 -1.191 1.00 98.31 91 MET A CA 1
ATOM 695 C C . MET A 1 91 ? -7.587 5.167 -0.674 1.00 98.31 91 MET A C 1
ATOM 697 O O . MET A 1 91 ? -7.802 5.235 0.538 1.00 98.31 91 MET A O 1
ATOM 701 N N . LEU A 1 92 ? -8.527 5.454 -1.580 1.00 98.38 92 LEU A N 1
ATOM 702 C CA . LEU A 1 92 ? -9.891 5.830 -1.213 1.00 98.38 92 LEU A CA 1
ATOM 703 C C . LEU A 1 92 ? -10.637 4.670 -0.555 1.00 98.38 92 LEU A C 1
ATOM 705 O O . LEU A 1 92 ? -11.271 4.885 0.475 1.00 98.38 92 LEU A O 1
ATOM 709 N N . ALA A 1 93 ? -10.549 3.460 -1.112 1.00 98.31 93 ALA A N 1
ATOM 710 C CA . ALA A 1 93 ? -11.192 2.283 -0.536 1.00 98.31 93 ALA A CA 1
ATOM 711 C C . ALA A 1 93 ? -10.670 1.993 0.875 1.00 98.31 93 ALA A C 1
ATOM 713 O O . ALA A 1 93 ? -11.470 1.900 1.800 1.00 98.31 93 ALA A O 1
ATOM 714 N N . LEU A 1 94 ? -9.344 1.966 1.055 1.00 98.38 94 LEU A N 1
ATOM 715 C CA . LEU A 1 94 ? -8.705 1.803 2.364 1.00 98.38 94 LEU A CA 1
ATOM 716 C C . LEU A 1 94 ? -9.198 2.848 3.370 1.00 98.38 94 LEU A C 1
ATOM 718 O O . LEU A 1 94 ? -9.620 2.512 4.470 1.00 98.38 94 LEU A O 1
ATOM 722 N N . THR A 1 95 ? -9.185 4.124 2.980 1.00 97.69 95 THR A N 1
ATOM 723 C CA . THR A 1 95 ? -9.571 5.221 3.876 1.00 97.69 95 THR A CA 1
ATOM 724 C C . THR A 1 95 ? -11.042 5.125 4.282 1.00 97.69 95 THR A C 1
ATOM 726 O O . THR A 1 95 ? -11.373 5.274 5.457 1.00 97.69 95 THR A O 1
ATOM 729 N N . LEU A 1 96 ? -11.939 4.891 3.321 1.00 97.56 96 LEU A N 1
ATOM 730 C CA . LEU A 1 96 ? -13.378 4.829 3.576 1.00 97.56 96 LEU A CA 1
ATOM 731 C C . LEU A 1 96 ? -13.761 3.599 4.400 1.00 97.56 96 LEU A C 1
ATOM 733 O O . LEU A 1 96 ? -14.565 3.725 5.325 1.00 97.56 96 LEU A O 1
ATOM 737 N N . ASP A 1 97 ? -13.184 2.437 4.098 1.00 97.44 97 ASP A N 1
ATOM 738 C CA . ASP A 1 97 ? -13.467 1.199 4.824 1.00 97.44 97 ASP A CA 1
ATOM 739 C C . ASP A 1 97 ? -12.894 1.257 6.250 1.00 97.44 97 ASP A C 1
ATOM 741 O O . ASP A 1 97 ? -13.597 0.898 7.197 1.00 97.44 97 ASP A O 1
ATOM 745 N N . TYR A 1 98 ? -11.688 1.813 6.436 1.00 96.81 98 TYR A N 1
ATOM 746 C CA . TYR A 1 98 ? -11.114 2.047 7.765 1.00 96.81 98 TYR A CA 1
ATOM 747 C C . TYR A 1 98 ? -11.999 2.971 8.607 1.00 96.81 98 TYR A C 1
ATOM 749 O O . TYR A 1 98 ? -12.364 2.625 9.730 1.00 96.81 98 TYR A O 1
ATOM 757 N N . LEU A 1 99 ? -12.393 4.131 8.064 1.00 96.12 99 LEU A N 1
ATOM 758 C CA . LEU A 1 99 ? -13.248 5.087 8.776 1.00 96.12 99 LEU A CA 1
ATOM 759 C C . LEU A 1 99 ? -14.636 4.520 9.081 1.00 96.12 99 LEU A C 1
ATOM 761 O O . LEU A 1 99 ? -15.211 4.869 10.106 1.00 96.12 99 LEU A O 1
ATOM 765 N N . SER A 1 100 ? -15.173 3.662 8.212 1.00 94.81 100 SER A N 1
ATOM 766 C CA . SER A 1 100 ? -16.469 3.011 8.438 1.00 94.81 100 SER A CA 1
ATOM 767 C C . SER A 1 100 ? -16.386 1.952 9.539 1.00 94.81 100 SER A C 1
ATOM 769 O O . SER A 1 100 ? -17.292 1.856 10.362 1.00 94.81 100 SER A O 1
ATOM 771 N N . SER A 1 101 ? -15.292 1.189 9.583 1.00 92.56 101 SER A N 1
ATOM 772 C CA . SER A 1 101 ? -15.074 0.116 10.566 1.00 92.56 101 SER A CA 1
ATOM 773 C C . SER A 1 101 ? -14.675 0.650 11.945 1.00 92.56 101 SER A C 1
ATOM 775 O O . SER A 1 101 ? -14.975 0.030 12.962 1.00 92.56 101 SER A O 1
ATOM 777 N N . HIS A 1 102 ? -14.075 1.842 11.983 1.00 91.38 102 HIS A N 1
ATOM 778 C CA . HIS A 1 102 ? -13.610 2.517 13.198 1.00 91.38 102 HIS A CA 1
ATOM 779 C C . HIS A 1 102 ? -14.392 3.792 13.527 1.00 91.38 102 HIS A C 1
ATOM 781 O O . HIS A 1 102 ? -13.924 4.622 14.315 1.00 91.38 102 HIS A O 1
ATOM 787 N N . ALA A 1 103 ?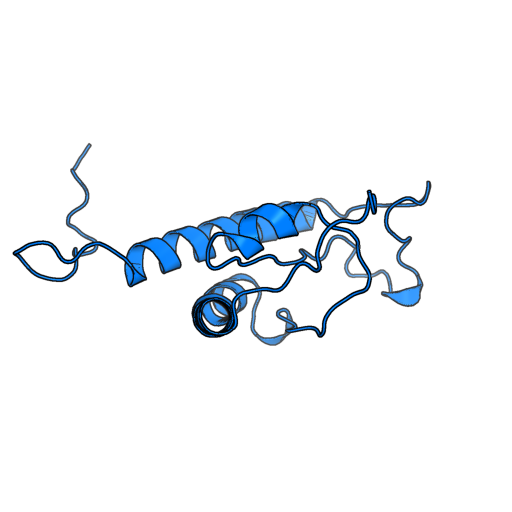 -15.568 3.983 12.923 1.00 82.06 103 ALA A N 1
ATOM 788 C CA . ALA A 1 103 ? -16.416 5.123 13.233 1.00 82.06 103 ALA A CA 1
ATOM 789 C C . ALA A 1 103 ? -16.712 5.137 14.744 1.00 82.06 103 ALA A C 1
ATOM 791 O O . ALA A 1 103 ? -17.043 4.089 15.312 1.00 82.06 103 ALA A O 1
ATOM 792 N N . PRO A 1 104 ? -16.599 6.293 15.424 1.00 70.62 104 PRO A N 1
ATOM 793 C CA . PRO A 1 104 ? -16.965 6.373 16.827 1.00 70.62 104 PRO A CA 1
ATOM 794 C C . PRO A 1 104 ? -18.421 5.933 16.985 1.00 70.62 104 PRO A C 1
ATOM 796 O O . PRO A 1 104 ? -19.298 6.413 16.267 1.00 70.62 104 PRO A O 1
ATOM 799 N N . ILE A 1 105 ? -18.668 5.017 17.925 1.00 59.44 105 ILE A N 1
ATOM 800 C CA . ILE A 1 105 ? -20.028 4.631 18.302 1.00 59.44 105 ILE A CA 1
ATOM 801 C C . ILE A 1 105 ? -20.706 5.900 18.824 1.00 59.44 105 ILE A C 1
ATOM 803 O O . ILE A 1 105 ? -20.297 6.442 19.854 1.00 59.44 105 ILE A O 1
ATOM 807 N N . THR A 1 106 ? -21.696 6.411 18.094 1.00 65.88 106 THR A N 1
ATOM 808 C CA . THR A 1 106 ? -22.543 7.498 18.589 1.00 65.88 106 THR A CA 1
ATOM 809 C C . THR A 1 106 ? -23.566 6.906 19.558 1.00 65.88 106 THR A C 1
ATOM 811 O O . THR A 1 106 ? -23.782 5.693 19.580 1.00 65.88 106 THR A O 1
ATOM 814 N N . GLU A 1 107 ? -24.196 7.734 20.399 1.00 57.94 107 GLU A N 1
ATOM 815 C CA . GLU A 1 107 ? -25.174 7.246 21.391 1.00 57.94 107 GLU A CA 1
ATOM 816 C C . GLU A 1 107 ? -26.354 6.464 20.764 1.00 57.94 107 GLU A C 1
ATOM 818 O O . GLU A 1 107 ? -27.024 5.710 21.468 1.00 57.94 107 GLU A O 1
ATOM 823 N N . ASP A 1 108 ? -26.540 6.563 19.441 1.00 62.84 108 ASP A N 1
ATOM 824 C CA . ASP A 1 108 ? -27.579 5.887 18.658 1.00 62.84 108 ASP A CA 1
ATOM 825 C C . ASP A 1 108 ? -27.129 4.565 17.983 1.00 62.84 108 ASP A C 1
ATOM 827 O O . ASP A 1 108 ? -27.945 3.884 17.358 1.00 62.84 108 ASP A O 1
ATOM 831 N N . GLY A 1 109 ? -25.862 4.147 18.130 1.00 55.44 109 GLY A N 1
ATOM 832 C CA . GLY A 1 109 ? -25.295 2.947 17.490 1.00 55.44 109 GLY A CA 1
ATOM 833 C C . GLY A 1 109 ? -24.286 3.266 16.374 1.00 55.44 109 GL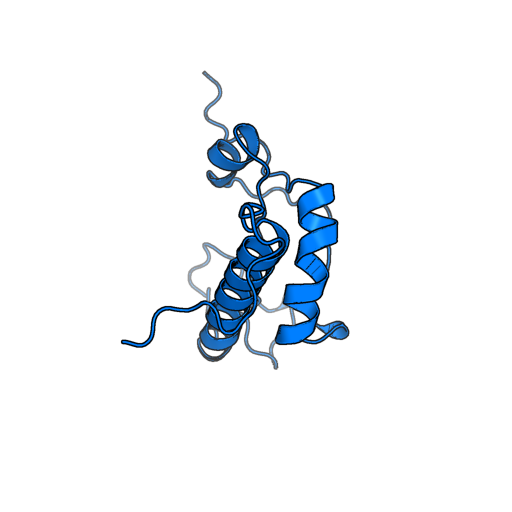Y A C 1
ATOM 834 O O . GLY A 1 109 ? -23.779 4.384 16.311 1.00 55.44 109 GLY A O 1
ATOM 835 N N . PRO A 1 110 ? -23.903 2.298 15.513 1.00 55.59 110 PRO A N 1
ATOM 836 C CA . PRO A 1 110 ? -23.016 2.586 14.386 1.00 55.59 110 PRO A CA 1
ATOM 837 C C . PRO A 1 110 ? -23.682 3.590 13.436 1.00 55.59 110 PRO A C 1
ATOM 839 O O . PRO A 1 110 ? -24.850 3.415 13.085 1.00 55.59 110 PRO A O 1
ATOM 842 N N . ALA A 1 111 ? -22.934 4.616 13.017 1.00 56.81 111 ALA A N 1
ATOM 843 C CA . ALA A 1 111 ? -23.409 5.624 12.070 1.00 56.81 111 ALA A CA 1
ATOM 844 C C . ALA A 1 111 ? -23.950 4.947 10.801 1.00 56.81 111 ALA A C 1
ATOM 846 O O . ALA A 1 111 ? -23.255 4.140 10.173 1.00 56.81 111 ALA A O 1
ATOM 847 N N . GLN A 1 112 ? -25.196 5.244 10.430 1.00 58.19 112 GLN A N 1
ATOM 848 C CA . GLN A 1 112 ? -25.794 4.685 9.225 1.00 58.19 112 GLN A CA 1
ATOM 849 C C . GLN A 1 112 ? -25.315 5.450 7.981 1.00 58.19 112 GLN A C 1
ATOM 851 O O . GLN A 1 112 ? -25.019 6.644 8.057 1.00 58.19 112 GLN A O 1
ATOM 856 N N . PRO A 1 113 ? -25.260 4.802 6.800 1.00 53.75 113 PRO A N 1
ATOM 857 C CA . PRO A 1 113 ? -24.809 5.433 5.550 1.00 53.75 113 PRO A CA 1
ATOM 858 C C . PRO A 1 113 ? -25.543 6.737 5.184 1.00 53.75 113 PRO A C 1
ATOM 860 O O . PRO A 1 113 ? -24.991 7.574 4.456 1.00 53.75 113 PRO A O 1
ATOM 863 N N . ASP A 1 114 ? -26.766 6.884 5.700 1.00 60.72 114 ASP A N 1
ATOM 864 C CA . ASP A 1 114 ? -27.703 7.979 5.454 1.00 60.72 114 ASP A CA 1
ATOM 865 C C . ASP A 1 114 ? -27.574 9.137 6.463 1.00 60.72 114 ASP A C 1
ATOM 867 O O . ASP A 1 114 ? -28.187 10.183 6.265 1.00 60.72 114 ASP A O 1
ATOM 871 N N . ASP A 1 115 ? -26.722 9.014 7.488 1.00 59.94 115 ASP A N 1
ATOM 872 C CA . ASP A 1 115 ? -26.490 10.062 8.499 1.00 59.94 115 ASP A CA 1
ATOM 873 C C . ASP A 1 115 ? -25.573 11.196 8.002 1.00 59.94 115 ASP A C 1
ATOM 875 O O . ASP A 1 115 ? -25.173 12.085 8.760 1.00 59.94 115 ASP A O 1
ATOM 879 N N . ARG A 1 116 ? -25.213 11.201 6.711 1.00 55.97 116 ARG A N 1
ATOM 880 C CA . ARG A 1 116 ? -24.453 12.311 6.130 1.00 55.97 116 ARG A CA 1
ATOM 881 C C . ARG A 1 116 ? -25.342 13.554 6.049 1.00 55.97 116 ARG A C 1
ATOM 883 O O . ARG A 1 116 ? -26.431 13.476 5.481 1.00 55.97 116 ARG A O 1
ATOM 890 N N . PRO A 1 117 ? -24.883 14.715 6.551 1.00 45.75 117 PRO A N 1
ATOM 891 C CA . PRO A 1 117 ? -25.661 15.938 6.464 1.00 45.75 117 PRO A CA 1
ATOM 892 C C . PRO A 1 117 ? -25.941 16.248 4.994 1.00 45.75 117 PRO A C 1
ATOM 894 O O . PRO A 1 117 ? -25.022 16.316 4.173 1.00 45.75 117 PRO A O 1
ATOM 897 N N . SER A 1 118 ? -27.222 16.413 4.664 1.00 53.19 118 SER A N 1
ATOM 898 C CA . SER A 1 118 ? -27.634 16.946 3.372 1.00 53.19 118 SER A CA 1
ATOM 899 C C . SER A 1 118 ? -26.993 18.321 3.202 1.00 53.19 118 SER A C 1
ATOM 901 O O . SER A 1 118 ? -27.192 19.192 4.053 1.00 53.19 118 SER A O 1
ATOM 903 N N . SER A 1 119 ? -26.206 18.476 2.137 1.00 53.75 119 SER A N 1
ATOM 904 C CA . SER A 1 119 ? -25.625 19.751 1.700 1.00 53.75 119 SER A CA 1
ATOM 905 C C . SER A 1 119 ? -26.652 20.874 1.625 1.00 53.75 119 SER A C 1
ATOM 907 O O . SER A 1 119 ? -27.757 20.576 1.112 1.00 53.75 119 SER A O 1
#

Foldseek 3Di:
DPPAADFDDADPVLCVQQQVLLCVLQNPVRDDDDDGDPDGDNCSVVCVVDRDDDDDFDFDPPPDDPVRADDPPDPPHHGDCVSVVSVVSSVVSSVVSVCQVPPPQDPVGRDDPPNPDDD

pLDDT: mean 88.28, std 14.44, range [42.62, 98.44]